Protein AF-A0A1X7U8A6-F1 (afdb_monomer)

Radius of gyration: 14.25 Å; Cα contacts (8 Å, |Δi|>4): 73; chain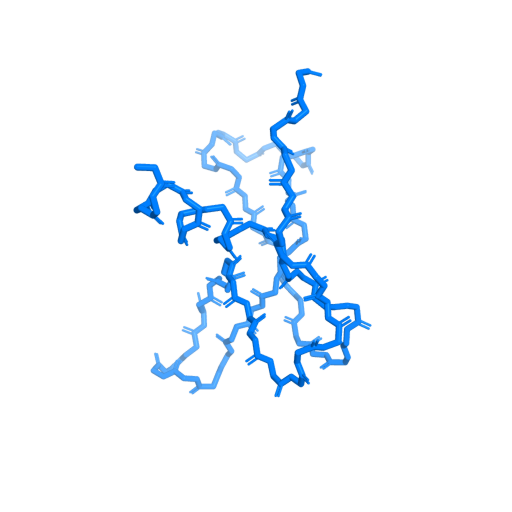s: 1; bounding box: 37×30×35 Å

InterPro domains:
  IPR002181 Fibrinogen, alpha/beta/gamma chain, C-terminal globular domain [PF00147] (35-67)
  IPR002181 Fibrinogen, alpha/beta/gamma chain, C-terminal globular domain [PS51406] (13-68)
  IPR014716 Fibrinogen, alpha/beta/gamma chain, C-terminal globular, subdomain 1 [G3DSA:3.90.215.10] (14-68)
  IPR036056 Fibrinogen-like, C-terminal [SSF56496] (31-67)
  IPR050373 Fibrinogen C-terminal domain-containing protein [PTHR19143] (28-67)

Foldseek 3Di:
DVVVLVVLLQAPDPPPDDADWDWDAPPPDDDVVRTDIFGWACDPPNTPDTRRHDDDPPPDDSRDDDDD

Solvent-accessible surface area (backbone atoms only — not comparable to full-atom values): 4630 Å² total; per-residue (Å²): 121,67,70,60,53,62,58,49,45,46,68,60,31,83,67,98,60,95,72,55,69,44,79,44,69,76,78,63,78,98,46,90,88,47,57,44,85,40,46,40,45,64,70,66,90,82,25,84,40,77,58,57,56,61,86,88,81,75,84,70,84,44,92,69,79,90,79,131

Mean predicted aligned error: 10.38 Å

Nearest PDB structures (foldseek):
  8fna-assembly1_A  TM=7.320E-01  e=8.436E-02  Homo sapiens
  8fnb-assembly2_B  TM=7.258E-01  e=1.625E-01  Homo sapiens
  4uhv-assembly2_A  TM=3.196E-01  e=8.852E+00  Pseudomonas aeruginosa PAO1

Organism: Amphimedon queenslandica (NCBI:txid400682)

Sequence (68 aa):
MTIFMLLLCLIAAIDEGEGSYCMASTGYKPEPSLYIRVYCDMETDSGGWTVFQRRQDGSVDCYRYWTH

Secondary structure (DSSP, 8-state):
-HHHHHHHTTTS-----SS-EEEEE-SSS--GGGEEEEEEESSGGGS-EEES---SSS-S----PPP-

pLDDT: mean 70.06, std 12.39, range [46.62, 88.69]

Structure (mmCIF, N/CA/C/O backbone):
data_AF-A0A1X7U8A6-F1
#
_entry.id   AF-A0A1X7U8A6-F1
#
loop_
_atom_site.group_PDB
_atom_site.id
_atom_site.type_symbol
_atom_site.label_atom_id
_atom_site.label_alt_id
_atom_site.label_comp_id
_atom_site.label_asym_id
_atom_site.label_entity_id
_atom_site.label_seq_id
_atom_site.pdbx_PDB_ins_code
_atom_site.Cartn_x
_atom_site.Cartn_y
_atom_site.Cartn_z
_atom_site.occupancy
_atom_site.B_iso_or_equiv
_atom_site.auth_seq_id
_atom_site.auth_comp_id
_atom_site.auth_asym_id
_atom_site.auth_atom_id
_atom_site.pdbx_PDB_model_num
ATOM 1 N N . MET A 1 1 ? -17.665 16.618 8.180 1.00 52.88 1 MET A N 1
ATOM 2 C CA . MET A 1 1 ? -17.426 15.552 9.184 1.00 52.88 1 MET A CA 1
ATOM 3 C C . MET A 1 1 ? -17.578 14.148 8.591 1.00 52.88 1 MET A C 1
ATOM 5 O O . MET A 1 1 ? -16.878 13.256 9.030 1.00 52.88 1 MET A O 1
ATOM 9 N N . THR A 1 2 ? -18.393 13.953 7.548 1.00 53.81 2 THR A N 1
ATOM 10 C CA . THR A 1 2 ? -18.525 12.683 6.800 1.00 53.81 2 THR A CA 1
ATOM 11 C C . THR A 1 2 ? -17.452 12.467 5.720 1.00 53.81 2 THR A C 1
ATOM 13 O O . THR A 1 2 ? -17.027 11.340 5.500 1.00 53.81 2 THR A O 1
ATOM 16 N N . ILE A 1 3 ? -16.937 13.536 5.100 1.00 55.19 3 ILE A N 1
ATOM 17 C CA . ILE A 1 3 ? -15.874 13.457 4.071 1.00 55.19 3 ILE A CA 1
ATOM 18 C C . ILE A 1 3 ? -14.521 12.988 4.647 1.00 55.19 3 ILE A C 1
ATOM 20 O O . ILE A 1 3 ? -13.808 12.234 3.997 1.00 55.19 3 ILE A O 1
ATOM 24 N N . PHE A 1 4 ? -14.191 13.360 5.889 1.00 51.50 4 PHE A N 1
ATOM 25 C CA . PHE A 1 4 ? -12.956 12.921 6.562 1.00 51.50 4 PHE A CA 1
ATOM 26 C C . PHE A 1 4 ? -13.025 11.477 7.088 1.00 51.50 4 PHE A C 1
ATOM 28 O O . PHE A 1 4 ? -12.003 10.805 7.144 1.00 51.50 4 PHE A O 1
ATOM 35 N N . MET A 1 5 ? -14.215 10.966 7.420 1.00 51.41 5 MET A N 1
ATOM 36 C CA . MET A 1 5 ? -14.395 9.553 7.787 1.00 51.41 5 MET A CA 1
ATOM 37 C C . MET A 1 5 ? -14.284 8.622 6.576 1.00 51.41 5 MET A C 1
ATOM 39 O O . MET A 1 5 ? -13.738 7.530 6.695 1.00 51.41 5 MET A O 1
ATOM 43 N N . LEU A 1 6 ? -14.697 9.080 5.389 1.00 52.25 6 LEU A N 1
ATOM 44 C CA . LEU A 1 6 ? -14.398 8.385 4.132 1.00 52.25 6 LEU A CA 1
ATOM 45 C C . LEU A 1 6 ? -12.889 8.367 3.831 1.00 52.25 6 LEU A C 1
ATOM 47 O O . LEU A 1 6 ? -12.399 7.394 3.269 1.00 52.25 6 LEU A O 1
ATOM 51 N N . LEU A 1 7 ? -12.149 9.394 4.264 1.00 53.84 7 LEU A N 1
ATOM 52 C CA . LEU A 1 7 ? -10.690 9.471 4.141 1.00 53.84 7 LEU A CA 1
ATOM 53 C C . LEU A 1 7 ? -9.941 8.600 5.175 1.00 53.84 7 LEU A C 1
ATOM 55 O O . LEU A 1 7 ? -8.799 8.231 4.943 1.00 53.84 7 LEU A O 1
ATOM 59 N N . LEU A 1 8 ? -10.562 8.239 6.305 1.00 49.72 8 LEU A N 1
ATOM 60 C CA . LEU A 1 8 ? -9.981 7.323 7.307 1.00 49.72 8 LEU A CA 1
ATOM 61 C C . LEU A 1 8 ? -10.194 5.840 6.970 1.00 49.72 8 LEU A C 1
ATOM 63 O O . LEU A 1 8 ? -9.428 4.989 7.420 1.00 49.72 8 LEU A O 1
ATOM 67 N N . CYS A 1 9 ? -11.150 5.520 6.094 1.00 52.06 9 CYS A N 1
ATOM 68 C CA . CYS A 1 9 ? -11.218 4.208 5.451 1.00 52.06 9 CYS A CA 1
ATOM 69 C C . CYS A 1 9 ? -9.955 3.867 4.638 1.00 52.06 9 CYS A C 1
ATOM 71 O O . CYS A 1 9 ? -9.754 2.694 4.340 1.00 52.06 9 CYS A O 1
ATOM 73 N N . LEU A 1 10 ? -9.120 4.855 4.289 1.00 50.38 10 LEU A N 1
ATOM 74 C CA . LEU A 1 10 ? -8.015 4.714 3.338 1.00 50.38 10 LEU A CA 1
ATOM 75 C C . LEU A 1 10 ? -6.736 4.058 3.874 1.00 50.38 10 LEU A C 1
ATOM 77 O O . LEU A 1 10 ? -5.846 3.804 3.075 1.00 50.38 10 LEU A O 1
ATOM 81 N N . ILE A 1 11 ? -6.607 3.803 5.181 1.00 53.34 11 ILE A N 1
ATOM 82 C CA . ILE A 1 11 ? -5.352 3.260 5.754 1.00 53.34 11 ILE A CA 1
ATOM 83 C C . ILE A 1 11 ? -5.574 1.951 6.533 1.00 53.34 11 ILE A C 1
ATOM 85 O O . ILE A 1 11 ? -4.642 1.181 6.748 1.00 53.34 11 ILE A O 1
ATOM 89 N N . ALA A 1 12 ? -6.808 1.640 6.938 1.00 48.06 12 ALA A N 1
ATOM 90 C CA . ALA A 1 12 ? -7.096 0.519 7.833 1.00 48.06 12 ALA A CA 1
ATOM 91 C C . ALA A 1 12 ? -7.843 -0.622 7.129 1.00 48.06 12 ALA A C 1
ATOM 93 O O . ALA A 1 12 ? -8.987 -0.914 7.468 1.00 48.06 12 ALA A O 1
ATOM 94 N N . ALA A 1 13 ? -7.197 -1.258 6.154 1.00 46.69 13 ALA A N 1
ATOM 95 C CA . ALA A 1 13 ? -7.516 -2.630 5.759 1.00 46.69 13 ALA A CA 1
ATOM 96 C C . ALA A 1 13 ? -6.353 -3.224 4.952 1.00 46.69 13 ALA A C 1
ATOM 98 O O . ALA A 1 13 ? -6.453 -3.423 3.742 1.00 46.69 13 ALA A O 1
ATOM 99 N N . ILE A 1 14 ? -5.235 -3.502 5.626 1.00 54.53 14 ILE A N 1
ATOM 100 C CA . ILE A 1 14 ? -4.404 -4.630 5.204 1.00 54.53 14 ILE A CA 1
ATOM 101 C C . ILE A 1 14 ? -5.022 -5.821 5.926 1.00 54.53 14 ILE A C 1
ATOM 103 O O . ILE A 1 14 ? -4.693 -6.095 7.075 1.00 54.53 14 ILE A O 1
ATOM 107 N N . ASP A 1 15 ? -6.026 -6.423 5.295 1.00 46.62 15 ASP A N 1
ATOM 108 C CA . ASP A 1 15 ? -6.531 -7.722 5.718 1.00 46.62 15 ASP A CA 1
ATOM 109 C C . ASP A 1 15 ? -5.343 -8.698 5.741 1.00 46.62 15 ASP A C 1
ATOM 111 O O . ASP A 1 15 ? -4.532 -8.717 4.805 1.00 46.62 15 ASP A O 1
ATOM 115 N N . GLU A 1 16 ? -5.195 -9.467 6.820 1.00 55.62 16 GLU A N 1
ATOM 116 C CA . GLU A 1 16 ? -4.187 -10.530 6.956 1.00 55.62 16 GLU A CA 1
ATOM 117 C C . GLU A 1 16 ? -4.583 -11.756 6.107 1.00 55.62 16 GLU A C 1
ATOM 119 O O . GLU A 1 16 ? -4.532 -12.899 6.554 1.00 55.62 16 GLU A O 1
ATOM 124 N N . GLY A 1 17 ? -5.036 -11.503 4.881 1.00 53.91 17 GLY A N 1
ATOM 125 C CA . GLY A 1 17 ? -5.522 -12.486 3.932 1.00 53.91 17 GLY A CA 1
ATOM 126 C C . GLY A 1 17 ? -4.439 -12.932 2.954 1.00 53.91 17 GLY A C 1
ATOM 127 O O . GLY A 1 17 ? -3.500 -12.203 2.628 1.00 53.91 17 GLY A O 1
ATOM 128 N N . GLU A 1 18 ? -4.602 -14.155 2.460 1.00 58.19 18 GLU A N 1
ATOM 129 C CA . GLU A 1 18 ? -3.797 -14.755 1.401 1.00 58.19 18 GLU A CA 1
ATOM 130 C C . GLU A 1 18 ? -3.730 -13.815 0.180 1.00 58.19 18 GLU A C 1
ATOM 132 O O . GLU A 1 18 ? -4.748 -13.412 -0.391 1.00 58.19 18 GLU A O 1
ATOM 137 N N . GLY A 1 19 ? -2.519 -13.393 -0.185 1.00 64.19 19 GLY A N 1
ATOM 138 C CA . GLY A 1 19 ? -2.284 -12.524 -1.331 1.00 64.19 19 GLY A CA 1
ATOM 139 C C . GLY A 1 19 ? -0.832 -12.069 -1.450 1.00 64.19 19 GLY A C 1
ATOM 140 O O . GLY A 1 19 ? 0.024 -12.401 -0.625 1.00 64.19 19 GLY A O 1
ATOM 141 N N . SER A 1 20 ? -0.539 -11.349 -2.527 1.00 71.75 20 SER A N 1
ATOM 142 C CA . SER A 1 20 ? 0.826 -11.004 -2.921 1.00 71.75 20 SER A CA 1
ATOM 143 C C . SER A 1 20 ? 1.326 -9.776 -2.163 1.00 71.75 20 SER A C 1
ATOM 145 O O . SER A 1 20 ? 0.779 -8.682 -2.293 1.00 71.75 20 SER A O 1
ATOM 147 N N . TYR A 1 21 ? 2.392 -9.944 -1.377 1.00 80.31 21 TYR A N 1
ATOM 148 C CA . TYR A 1 21 ? 3.053 -8.848 -0.665 1.00 80.31 21 TYR A CA 1
ATOM 149 C C . TYR A 1 21 ? 4.389 -8.514 -1.322 1.00 80.31 21 TYR A C 1
ATOM 151 O O . TYR A 1 21 ? 5.162 -9.415 -1.649 1.00 80.31 21 TYR A O 1
ATOM 159 N N . CYS A 1 22 ? 4.694 -7.225 -1.455 1.00 81.12 22 CYS A N 1
ATOM 160 C CA . CYS A 1 22 ? 5.982 -6.747 -1.948 1.00 81.12 22 CYS A CA 1
ATOM 161 C C . CYS A 1 22 ? 6.601 -5.705 -1.004 1.00 81.12 22 CYS A C 1
ATOM 163 O O . CYS A 1 22 ? 5.962 -5.218 -0.067 1.00 81.12 22 CYS A O 1
ATOM 165 N N . MET A 1 23 ? 7.893 -5.431 -1.194 1.00 84.31 23 MET A N 1
ATOM 166 C CA . MET A 1 23 ? 8.630 -4.433 -0.419 1.00 84.31 23 MET A CA 1
ATOM 167 C C . MET A 1 23 ? 8.556 -3.088 -1.143 1.00 84.31 23 MET A C 1
ATOM 169 O O . MET A 1 23 ? 9.045 -2.974 -2.265 1.00 84.31 23 MET A O 1
ATOM 173 N N . ALA A 1 24 ? 7.983 -2.072 -0.501 1.00 79.81 24 ALA A N 1
ATOM 174 C CA . ALA A 1 24 ? 8.012 -0.697 -0.997 1.00 79.81 24 ALA A CA 1
ATOM 175 C C . ALA A 1 24 ? 9.072 0.109 -0.239 1.00 79.81 24 ALA A C 1
ATOM 177 O O . ALA A 1 24 ? 9.196 -0.023 0.979 1.00 79.81 24 ALA A O 1
ATOM 178 N N . SER A 1 25 ? 9.840 0.940 -0.948 1.00 79.00 25 SER A N 1
ATOM 179 C CA . SER A 1 25 ? 10.783 1.885 -0.341 1.00 79.00 25 SER A CA 1
ATOM 180 C C . SER A 1 25 ? 10.132 3.259 -0.177 1.00 79.00 25 SER A C 1
ATOM 182 O O . SER A 1 25 ? 9.365 3.709 -1.024 1.00 79.00 25 SER A O 1
ATOM 184 N N . THR A 1 26 ? 10.468 3.963 0.902 1.00 72.25 26 THR A N 1
ATOM 185 C CA . THR A 1 26 ? 9.930 5.306 1.209 1.00 72.25 26 THR A CA 1
ATOM 186 C C . THR A 1 26 ? 10.458 6.433 0.289 1.00 72.25 26 THR A C 1
ATOM 188 O O . THR A 1 26 ? 10.213 7.612 0.521 1.00 72.25 26 THR A O 1
ATOM 191 N N . GLY A 1 27 ? 11.229 6.114 -0.759 1.00 68.12 27 GLY A N 1
ATOM 192 C CA . GLY A 1 27 ? 11.774 7.090 -1.718 1.00 68.12 27 GLY A CA 1
ATOM 193 C C . GLY A 1 27 ? 12.889 8.009 -1.186 1.00 68.12 27 GLY A C 1
ATOM 194 O O . GLY A 1 27 ? 13.632 8.588 -1.977 1.00 68.12 27 GLY A O 1
ATOM 195 N N . TYR A 1 28 ? 13.077 8.113 0.132 1.00 64.25 28 TYR A N 1
ATOM 196 C CA . TYR A 1 28 ? 14.309 8.629 0.730 1.00 64.25 28 TYR A CA 1
ATOM 197 C C . TYR A 1 28 ? 15.405 7.579 0.520 1.00 64.25 28 TYR A C 1
ATOM 199 O O . TYR A 1 28 ? 15.121 6.404 0.736 1.00 64.25 28 TYR A O 1
ATOM 207 N N . LYS A 1 29 ? 16.585 8.006 0.032 1.00 73.44 29 LYS A N 1
ATOM 208 C CA . LYS A 1 29 ? 17.823 7.232 -0.232 1.00 73.44 29 LYS A CA 1
ATOM 209 C C . LYS A 1 29 ? 17.738 5.757 0.213 1.00 73.44 29 LYS A C 1
ATOM 211 O O . LYS A 1 29 ? 17.512 5.546 1.399 1.00 73.44 29 LYS A O 1
ATOM 216 N N . PRO A 1 30 ? 17.955 4.758 -0.669 1.00 62.22 30 PRO A N 1
ATOM 217 C CA . PRO A 1 30 ? 17.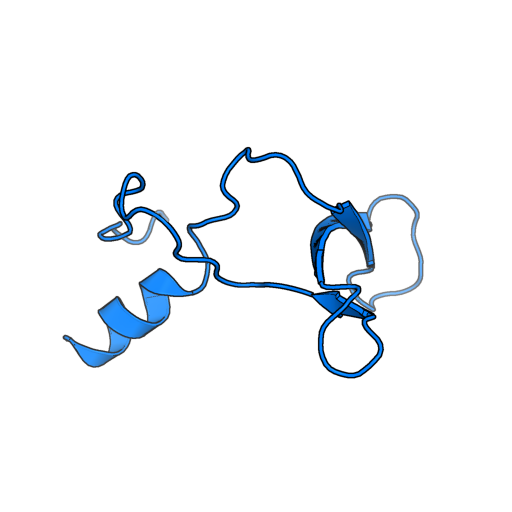667 3.352 -0.378 1.00 62.22 30 PRO A CA 1
ATOM 218 C C . PRO A 1 30 ? 18.533 2.820 0.774 1.00 62.22 30 PRO A C 1
ATOM 220 O O . PRO A 1 30 ? 19.615 2.279 0.571 1.00 62.22 30 P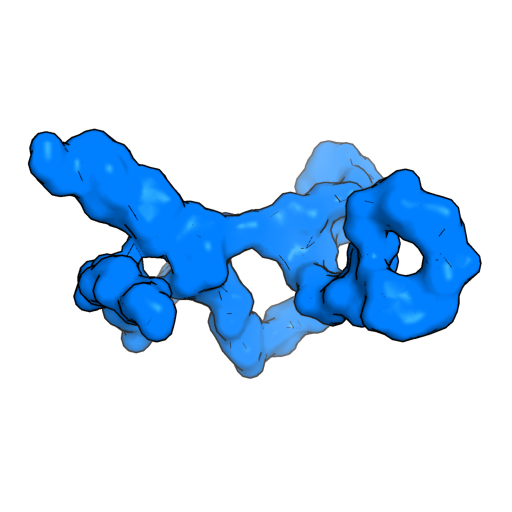RO A O 1
ATOM 223 N N . GLU A 1 31 ? 1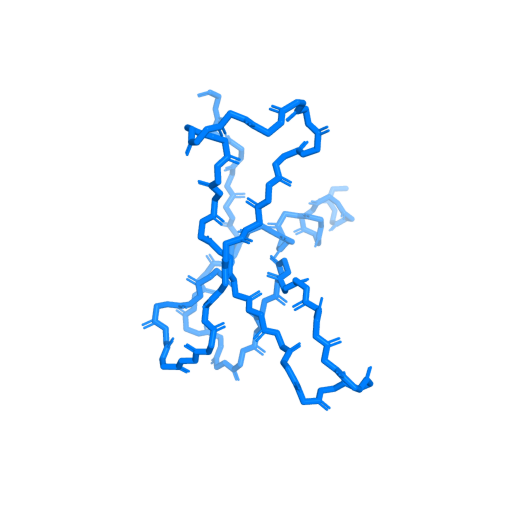8.037 2.997 1.992 1.00 75.38 31 GLU A N 1
ATOM 224 C CA . GLU A 1 31 ? 18.557 2.419 3.219 1.00 75.38 31 GLU A CA 1
ATOM 225 C C . GLU A 1 31 ? 17.728 1.153 3.504 1.00 75.38 31 GLU A C 1
ATOM 227 O O . GLU A 1 31 ? 16.494 1.208 3.449 1.00 75.38 31 GLU A O 1
ATOM 232 N N . PRO A 1 32 ? 18.353 0.004 3.820 1.00 69.06 32 PRO A N 1
ATOM 233 C CA . PRO A 1 32 ? 17.647 -1.263 4.042 1.00 69.06 32 PRO A CA 1
ATOM 234 C C . PRO A 1 32 ? 16.556 -1.222 5.122 1.00 69.06 32 PRO A C 1
ATOM 236 O O . PRO A 1 32 ? 15.663 -2.061 5.134 1.00 69.06 32 PRO A O 1
ATOM 239 N N . SER A 1 33 ? 16.614 -0.252 6.033 1.00 73.19 33 SER A N 1
ATOM 240 C CA . SER A 1 33 ? 15.636 -0.050 7.105 1.00 73.19 33 SER A CA 1
ATOM 241 C C . SER A 1 33 ? 14.350 0.661 6.665 1.00 73.19 33 SER A C 1
ATOM 243 O O . SER A 1 33 ? 13.429 0.782 7.467 1.00 73.19 33 SER A O 1
ATOM 245 N N . LEU A 1 34 ? 14.271 1.142 5.421 1.00 78.25 34 LEU A N 1
ATOM 246 C CA . LEU A 1 34 ? 13.152 1.947 4.919 1.00 78.25 34 LEU A CA 1
ATOM 247 C C . LEU A 1 34 ? 12.171 1.165 4.035 1.00 78.25 34 LEU A C 1
ATOM 249 O O . LEU A 1 34 ? 11.324 1.771 3.372 1.00 78.25 34 LEU A O 1
ATOM 253 N N . TYR A 1 35 ? 12.292 -0.165 4.007 1.00 78.06 35 TYR A N 1
ATOM 254 C CA . TYR A 1 35 ? 11.341 -1.029 3.319 1.00 78.06 35 TYR A CA 1
ATOM 255 C C . TYR A 1 35 ? 10.142 -1.333 4.214 1.00 78.06 35 TYR A C 1
ATOM 257 O O . TYR A 1 35 ? 10.291 -1.840 5.326 1.00 78.06 35 TYR A O 1
ATOM 265 N N . ILE A 1 36 ? 8.946 -1.067 3.696 1.00 82.31 36 ILE A N 1
ATOM 266 C CA . ILE A 1 36 ? 7.681 -1.461 4.313 1.00 82.31 36 ILE A CA 1
ATOM 267 C C . ILE A 1 36 ? 7.055 -2.604 3.515 1.00 82.31 36 ILE A C 1
ATOM 269 O O . ILE A 1 36 ? 7.115 -2.636 2.282 1.00 82.31 36 ILE A O 1
ATOM 273 N N . ARG A 1 37 ? 6.463 -3.568 4.223 1.00 82.25 37 ARG A N 1
ATOM 274 C CA . ARG A 1 37 ? 5.692 -4.647 3.601 1.00 82.25 37 ARG A CA 1
ATOM 275 C C . ARG A 1 37 ? 4.329 -4.095 3.203 1.00 82.25 37 ARG A C 1
ATOM 277 O O . ARG A 1 37 ? 3.585 -3.638 4.066 1.00 82.25 37 ARG A O 1
ATOM 284 N N . VAL A 1 38 ? 4.007 -4.159 1.917 1.00 83.50 38 VAL A N 1
ATOM 285 C CA . VAL A 1 38 ? 2.740 -3.662 1.369 1.00 83.50 38 VAL A CA 1
ATOM 286 C C . VAL A 1 38 ? 2.041 -4.747 0.562 1.00 83.50 38 VAL A C 1
ATOM 288 O O . VAL A 1 38 ? 2.677 -5.694 0.095 1.00 83.50 38 VAL A O 1
ATOM 291 N N . TYR A 1 39 ? 0.724 -4.623 0.424 1.00 82.62 39 TYR A N 1
ATOM 292 C CA . TYR A 1 39 ? -0.050 -5.479 -0.466 1.00 82.62 39 TYR A CA 1
ATOM 293 C C . TYR A 1 39 ? 0.089 -4.985 -1.908 1.00 82.62 39 TYR A C 1
ATOM 295 O O . TYR A 1 39 ? -0.037 -3.782 -2.160 1.00 82.62 39 TYR A O 1
ATOM 303 N N . CYS A 1 40 ? 0.340 -5.906 -2.838 1.00 84.81 40 CYS A N 1
ATOM 304 C CA . CYS A 1 40 ? 0.645 -5.582 -4.227 1.00 84.81 40 CYS A CA 1
ATOM 305 C C . CYS A 1 40 ? -0.294 -6.323 -5.175 1.00 84.81 40 CYS A C 1
ATOM 307 O O . CYS A 1 40 ? -0.348 -7.553 -5.179 1.00 84.81 40 CYS A O 1
ATOM 309 N N . ASP A 1 41 ? -1.025 -5.562 -5.983 1.00 84.94 41 ASP A N 1
ATOM 310 C CA . ASP A 1 41 ? -1.818 -6.096 -7.083 1.00 84.94 41 ASP A CA 1
ATOM 311 C C . ASP A 1 41 ? -0.918 -6.215 -8.321 1.00 84.94 41 ASP A C 1
ATOM 313 O O . ASP A 1 41 ? -0.363 -5.231 -8.822 1.00 84.94 41 ASP A O 1
ATOM 317 N N . MET A 1 42 ? -0.724 -7.459 -8.758 1.00 83.81 42 MET A N 1
ATOM 318 C CA . MET A 1 42 ? 0.133 -7.827 -9.885 1.00 83.81 42 MET A CA 1
ATOM 319 C C . MET A 1 42 ? -0.667 -8.231 -11.130 1.00 83.81 42 MET A C 1
ATOM 321 O O . MET A 1 42 ? -0.070 -8.622 -12.129 1.00 83.81 42 MET A O 1
ATOM 325 N N . GLU A 1 43 ? -1.995 -8.155 -11.075 1.00 86.38 43 GLU A N 1
ATOM 326 C CA . GLU A 1 43 ? -2.891 -8.650 -12.123 1.00 86.38 43 GLU A CA 1
ATOM 327 C C . GLU A 1 43 ? -3.585 -7.498 -12.853 1.00 86.38 43 GLU A C 1
ATOM 329 O O . GLU A 1 43 ? -3.639 -7.487 -14.085 1.00 86.38 43 GLU A O 1
ATOM 334 N N . THR A 1 44 ? -4.072 -6.500 -12.112 1.00 84.38 44 THR A N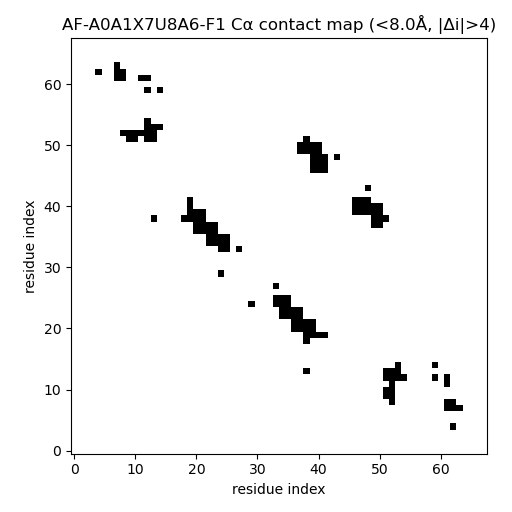 1
ATOM 335 C CA . THR A 1 44 ? -4.765 -5.341 -12.688 1.00 84.38 44 THR A CA 1
ATOM 336 C C . THR A 1 44 ? -3.788 -4.448 -13.443 1.00 84.38 44 THR A C 1
ATOM 338 O O . THR A 1 44 ? -2.729 -4.105 -12.922 1.00 84.38 44 THR A O 1
ATOM 341 N N . ASP A 1 45 ? -4.144 -4.039 -14.664 1.00 86.56 45 ASP A N 1
ATOM 342 C CA . ASP A 1 45 ? -3.379 -3.088 -15.482 1.00 86.56 45 ASP A CA 1
ATOM 343 C C . ASP A 1 45 ? -1.872 -3.384 -15.511 1.00 86.56 45 ASP A C 1
ATOM 345 O O . ASP A 1 45 ? -1.047 -2.510 -15.253 1.00 86.56 45 ASP A O 1
ATOM 349 N N . SER A 1 46 ? -1.507 -4.636 -15.816 1.00 88.69 46 SER A N 1
ATOM 350 C C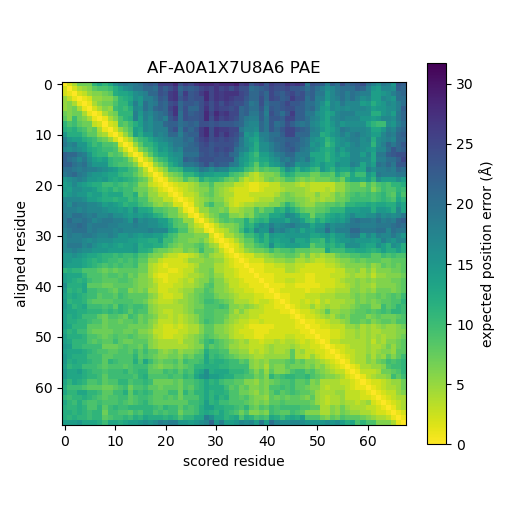A . SER A 1 46 ? -0.122 -5.147 -15.866 1.00 88.69 46 SER A CA 1
ATOM 351 C C . SER A 1 46 ? 0.637 -5.207 -14.530 1.00 88.69 46 SER A C 1
ATOM 353 O O . SER A 1 46 ? 1.812 -5.574 -14.511 1.00 88.69 46 SER A O 1
ATOM 355 N N . GLY A 1 47 ? -0.041 -4.935 -13.416 1.00 86.38 47 GLY A N 1
ATOM 356 C CA . GLY A 1 47 ? 0.483 -5.111 -12.070 1.00 86.38 47 GLY A CA 1
ATOM 357 C C . GLY A 1 47 ? 1.390 -3.983 -11.578 1.00 86.38 47 GLY A C 1
ATOM 358 O O . GLY A 1 47 ? 1.524 -2.931 -12.197 1.00 86.38 47 GLY A O 1
ATOM 359 N N . GLY A 1 48 ? 2.026 -4.207 -10.425 1.00 82.62 48 GLY A N 1
ATOM 360 C CA . GLY A 1 48 ? 2.913 -3.228 -9.784 1.00 82.62 48 GLY A CA 1
ATOM 361 C C . GLY A 1 48 ? 2.180 -2.192 -8.930 1.00 82.62 48 GLY A C 1
ATOM 362 O O . GLY A 1 48 ? 2.776 -1.202 -8.500 1.00 82.62 48 GLY A O 1
ATOM 363 N N . TRP A 1 49 ? 0.898 -2.413 -8.653 1.00 84.88 49 TRP A N 1
ATOM 364 C CA . TRP A 1 49 ? 0.085 -1.487 -7.881 1.00 84.88 49 TRP A CA 1
ATOM 365 C C . TRP A 1 49 ? 0.232 -1.747 -6.390 1.00 84.88 49 TRP A C 1
ATOM 367 O O . TRP A 1 49 ? -0.011 -2.851 -5.909 1.00 84.88 49 TRP A O 1
ATOM 377 N N . THR A 1 50 ? 0.582 -0.706 -5.636 1.00 84.06 50 THR A N 1
ATOM 378 C CA . THR A 1 50 ? 0.489 -0.744 -4.173 1.00 84.06 50 THR A CA 1
ATOM 379 C C . THR A 1 50 ? -0.950 -0.476 -3.757 1.00 84.06 50 THR A C 1
ATOM 381 O O . THR A 1 50 ? -1.503 0.584 -4.053 1.00 84.06 50 THR A O 1
ATOM 384 N N . VAL A 1 51 ? -1.554 -1.420 -3.041 1.00 80.31 51 VAL A N 1
ATOM 385 C CA . VAL A 1 51 ? -2.925 -1.278 -2.548 1.00 80.31 51 VAL A CA 1
ATOM 386 C C . VAL A 1 51 ? -2.895 -0.632 -1.169 1.00 80.31 51 VAL A C 1
ATOM 388 O O . VAL A 1 51 ? -2.370 -1.200 -0.215 1.00 80.31 51 VAL A O 1
ATOM 391 N N . PHE A 1 52 ? -3.478 0.561 -1.065 1.00 75.12 52 PHE A N 1
ATOM 392 C CA . PHE A 1 52 ? -3.584 1.310 0.192 1.00 75.12 52 PHE A CA 1
ATOM 393 C C . PHE A 1 52 ? -4.876 0.996 0.965 1.00 75.12 52 PHE A C 1
ATOM 395 O O . PHE A 1 52 ? -4.906 1.105 2.187 1.00 75.12 52 PHE A O 1
ATOM 402 N N . GLN A 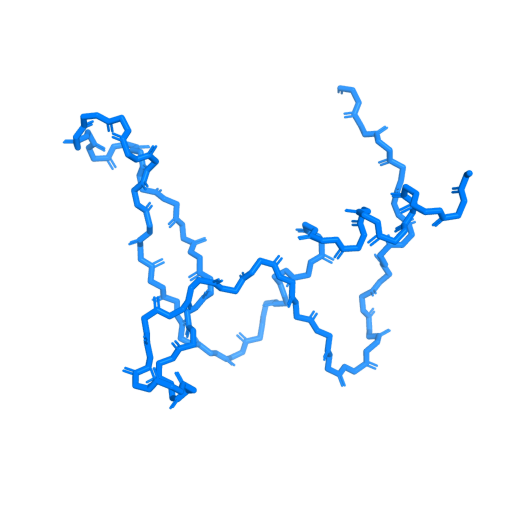1 53 ? -5.933 0.560 0.27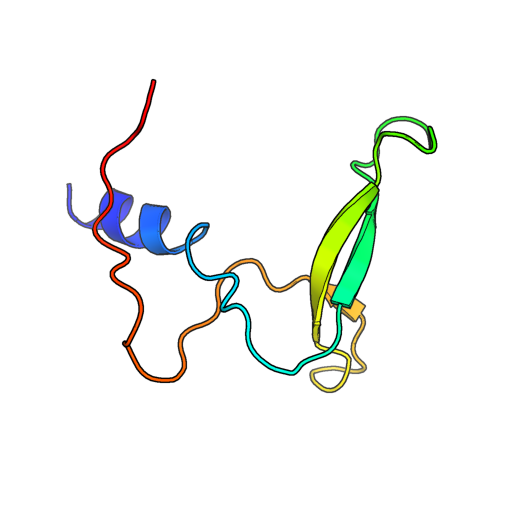2 1.00 74.31 53 GLN A N 1
ATOM 403 C CA . GLN A 1 53 ? -7.217 0.207 0.874 1.00 74.31 53 GLN A CA 1
ATOM 404 C C . GLN A 1 53 ? -7.869 -0.961 0.121 1.00 74.31 53 GLN A C 1
ATOM 406 O O . GLN A 1 53 ? -8.071 -0.880 -1.089 1.00 74.31 53 GLN A O 1
ATOM 411 N N . ARG A 1 54 ? -8.270 -2.018 0.840 1.00 73.56 54 ARG A N 1
ATOM 412 C CA . ARG A 1 54 ? -8.999 -3.177 0.294 1.00 73.56 54 ARG A CA 1
ATOM 413 C C . ARG A 1 54 ? -10.271 -3.433 1.106 1.00 73.56 54 ARG A C 1
ATOM 415 O O . ARG A 1 54 ? -10.233 -3.459 2.328 1.00 73.56 54 ARG A O 1
ATOM 422 N N . ARG A 1 55 ? -11.414 -3.623 0.438 1.00 71.56 55 ARG A N 1
ATOM 423 C CA . ARG A 1 55 ? -12.680 -4.057 1.059 1.00 71.56 55 ARG A CA 1
ATOM 424 C C . ARG A 1 55 ? -13.197 -5.267 0.304 1.00 71.56 55 ARG A C 1
ATOM 426 O O . ARG A 1 55 ? -13.356 -5.171 -0.908 1.00 71.56 55 ARG A O 1
ATOM 433 N N . GLN A 1 56 ? -13.447 -6.373 0.995 1.00 69.50 56 GLN A N 1
ATOM 434 C CA . GLN A 1 56 ? -13.929 -7.594 0.341 1.00 69.50 56 GLN A CA 1
ATOM 435 C C . GLN A 1 56 ? -15.145 -8.214 1.015 1.00 69.50 56 GLN A C 1
ATOM 437 O O . GLN A 1 56 ? -16.076 -8.602 0.320 1.00 69.50 56 GLN A O 1
ATOM 442 N N . ASP A 1 57 ? -15.174 -8.258 2.341 1.00 71.88 57 ASP A N 1
ATOM 443 C CA . ASP A 1 57 ? -16.188 -8.995 3.104 1.00 71.88 57 ASP A CA 1
ATOM 444 C C . ASP A 1 57 ? -16.848 -8.162 4.220 1.00 71.88 57 ASP A C 1
ATOM 446 O O . ASP A 1 57 ? -17.868 -8.561 4.772 1.00 71.88 57 ASP A O 1
ATOM 450 N N . GLY A 1 58 ? -16.291 -6.989 4.540 1.00 70.00 58 GLY A N 1
ATOM 451 C CA . GLY A 1 58 ? -16.803 -6.113 5.593 1.00 70.00 58 GLY A CA 1
ATOM 452 C C . GLY A 1 58 ? -16.537 -6.620 7.014 1.00 70.00 58 GLY A C 1
ATOM 453 O O . GLY A 1 58 ? -17.152 -6.108 7.945 1.00 70.00 58 GLY A O 1
ATOM 454 N N . SER A 1 59 ? -15.635 -7.592 7.191 1.00 75.06 59 SER A N 1
ATOM 455 C CA . SER A 1 59 ? -15.286 -8.152 8.506 1.00 75.06 59 SER A CA 1
ATOM 456 C C . SER A 1 59 ? -14.484 -7.182 9.382 1.00 75.06 59 SER A C 1
ATOM 458 O O . SER A 1 59 ? -14.538 -7.255 10.610 1.00 75.06 59 SER A O 1
ATOM 460 N N . VAL A 1 60 ? -13.774 -6.235 8.763 1.00 72.88 60 VAL A N 1
ATOM 461 C CA . VAL A 1 60 ? -12.965 -5.224 9.452 1.00 72.88 60 VAL A CA 1
ATOM 462 C C . VAL A 1 60 ? -13.741 -3.917 9.621 1.00 72.88 60 VAL A C 1
ATOM 464 O O . VAL A 1 60 ? -14.139 -3.282 8.640 1.00 72.88 60 VAL A O 1
ATOM 467 N N . ASP A 1 61 ? -13.881 -3.470 10.874 1.00 73.38 61 ASP A N 1
ATOM 468 C CA . ASP A 1 61 ? -14.407 -2.139 11.183 1.00 73.38 61 ASP A CA 1
ATOM 469 C C . ASP A 1 61 ? -13.367 -1.044 10.882 1.00 73.38 61 ASP A C 1
ATOM 471 O O . ASP A 1 61 ? -12.261 -1.002 11.443 1.00 73.38 61 ASP A O 1
ATOM 475 N N . CYS A 1 62 ? -13.751 -0.139 9.983 1.00 70.06 62 CYS A N 1
ATOM 476 C CA . CYS A 1 62 ? -12.952 1.005 9.555 1.00 70.06 62 CYS A CA 1
ATOM 477 C C . CYS A 1 62 ? -13.357 2.309 10.254 1.00 70.06 62 CYS A C 1
ATOM 479 O O . CYS A 1 62 ? -12.741 3.345 10.000 1.00 70.06 62 CYS A O 1
ATOM 481 N N . TYR A 1 63 ? -14.371 2.289 11.122 1.00 72.94 63 TYR A N 1
ATOM 482 C CA . TYR A 1 63 ? -14.749 3.439 11.931 1.00 72.94 63 TYR A CA 1
ATOM 483 C C . TYR A 1 63 ? -13.788 3.584 13.118 1.00 72.94 63 TYR A C 1
ATOM 485 O O . TYR A 1 63 ? -14.079 3.218 14.255 1.00 72.94 63 TYR A O 1
ATOM 493 N N . ARG A 1 64 ? -12.589 4.106 12.845 1.00 71.81 64 ARG A N 1
ATOM 494 C CA . ARG A 1 64 ? -11.548 4.319 13.857 1.00 71.81 64 ARG A CA 1
ATOM 495 C C . ARG A 1 64 ? -11.318 5.804 14.106 1.00 71.81 64 ARG A C 1
ATOM 497 O O . ARG A 1 64 ? -11.356 6.619 13.185 1.00 71.81 64 ARG A O 1
ATOM 504 N N . TYR A 1 65 ? -11.068 6.146 15.367 1.00 74.12 65 TYR A N 1
ATOM 505 C CA . TYR A 1 65 ? -10.659 7.490 15.765 1.00 74.12 65 TYR A CA 1
ATOM 506 C C . TYR A 1 65 ? -9.167 7.704 15.505 1.00 74.12 65 TYR A C 1
ATOM 508 O O . TYR A 1 65 ? -8.389 6.751 15.466 1.00 74.12 65 TYR A O 1
ATOM 516 N N . TRP A 1 66 ? -8.769 8.968 15.358 1.00 75.00 66 TRP A N 1
ATOM 51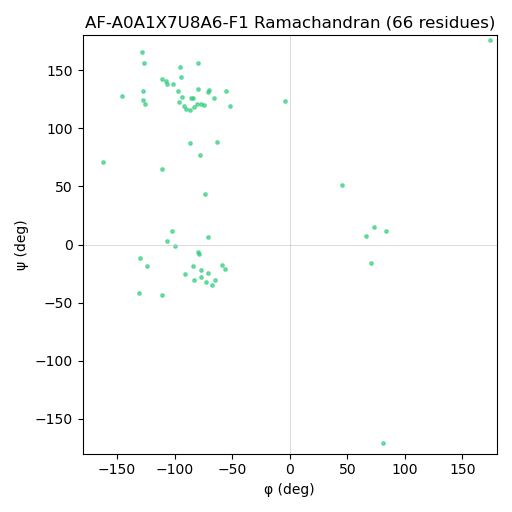7 C CA . TRP A 1 66 ? -7.359 9.332 15.301 1.00 75.00 66 TRP A CA 1
ATOM 518 C C . TRP A 1 66 ? -6.682 9.042 16.644 1.00 75.00 66 TRP A C 1
ATOM 520 O O . TRP A 1 66 ? -7.141 9.512 17.686 1.00 75.00 66 TRP A O 1
ATOM 530 N N . THR A 1 67 ? -5.592 8.280 16.616 1.00 71.88 67 THR A N 1
ATOM 531 C CA . THR A 1 67 ? -4.711 8.072 17.770 1.00 71.88 67 THR A CA 1
ATOM 532 C C . THR A 1 67 ? -3.571 9.083 17.707 1.00 71.88 67 THR A C 1
ATOM 534 O O . THR A 1 67 ? -2.921 9.193 16.667 1.00 71.88 67 THR A O 1
ATOM 537 N N . HIS A 1 68 ? -3.369 9.830 18.793 1.00 57.53 68 HIS A N 1
ATOM 538 C CA . HIS A 1 68 ? -2.261 10.778 18.939 1.00 57.53 68 HIS A CA 1
ATOM 539 C C . HIS A 1 68 ? -0.924 10.080 19.178 1.00 57.53 68 HIS A C 1
ATOM 541 O O . HIS A 1 68 ? -0.928 9.039 19.873 1.00 57.53 68 HIS A O 1
#